Protein AF-A0A0Q5XPH2-F1 (afdb_monomer)

Radius of gyration: 16.04 Å; Cα contacts (8 Å, |Δi|>4): 115; chains: 1; bounding box: 36×25×45 Å

Solvent-accessible surface area (backbone atoms only — not comparable to full-atom values): 7011 Å² total; per-residue (Å²): 143,77,69,70,55,70,81,36,49,64,56,48,52,49,52,58,48,61,69,36,88,87,52,58,65,68,56,55,48,50,53,54,36,50,55,52,44,52,52,43,50,50,39,19,50,48,23,44,55,50,56,80,40,61,91,40,95,79,46,93,68,52,72,67,58,50,52,50,48,49,52,49,40,71,74,58,38,77,68,55,41,33,55,36,44,42,85,89,48,17,66,59,47,34,23,44,40,16,55,70,62,54,58,66,68,61,51,53,53,34,43,45,52,16,38,45,50,48,48,50,51,49,48,65,74,70,96

Foldseek 3Di:
DPPVCVLCVLVVVLLVQLVDPPDDNVVSLVVSLVVVLVVLVVLLQVLLVLLVVPVPPPRPADPVNLVVLVVCCVVPNLLVQLCLLDPPVNSSNSSSCSNVVPDPVSNSVSPSNSSSVNSVVSSVVND

pLDDT: mean 77.97, std 10.96, range [33.47, 88.69]

Nearest PDB structures (foldseek):
  1wwp-assembly1_B  TM=3.099E-01  e=4.688E+00  Thermus thermophilus HB8

Sequence (127 aa):
MSATLLFGLSEAAVIAALQNPELPRGIVLLVATAGNVCGAVATFVLGRFFLRFEARRWFPVSPENRARAEAIFRRYGQPVLLLSWLPLIGDPLTLAAGILRMPWLAFLVYVTIGKAIRYGLLVWVFG

Mean predict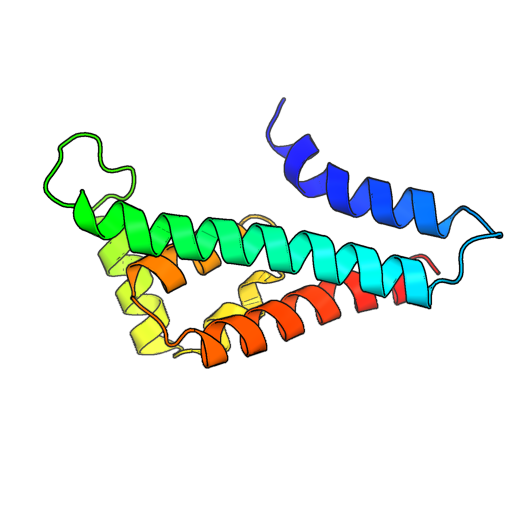ed aligned error: 7.85 Å

Secondary structure (DSSP, 8-state):
--STTHHHHHHHHHHHHHT-TTS-HHHHHHHHHHHHHHHHHHHHHHHHHHGGGTTSTT-SS-HHHHHHHHHHHHHH-GGGGGGGGSTTTHHHHHHHHHHTT--HHHHHHHHHHHHHHHHHHHHHHH-

Structure (mmCIF, N/CA/C/O backbone):
data_AF-A0A0Q5XPH2-F1
#
_entry.id   AF-A0A0Q5XPH2-F1
#
loop_
_atom_site.group_PDB
_atom_site.id
_atom_site.type_symbol
_atom_site.label_atom_id
_atom_site.label_alt_id
_atom_site.label_comp_id
_atom_site.label_asym_id
_atom_site.label_entity_id
_atom_site.label_seq_id
_atom_site.pdbx_PDB_ins_code
_atom_site.Cartn_x
_atom_site.Cartn_y
_atom_site.Cartn_z
_atom_site.occupancy
_atom_site.B_iso_or_equiv
_atom_site.auth_seq_id
_atom_site.auth_comp_id
_atom_site.auth_asym_id
_atom_site.auth_atom_id
_atom_site.pdbx_PDB_model_num
ATOM 1 N N . MET A 1 1 ? 18.816 3.239 14.017 1.00 33.47 1 MET A N 1
ATOM 2 C CA . MET A 1 1 ? 17.506 2.710 14.455 1.00 33.47 1 MET A CA 1
ATOM 3 C C . MET A 1 1 ? 16.387 3.626 13.951 1.00 33.47 1 MET A C 1
ATOM 5 O O . MET A 1 1 ? 15.934 4.461 14.711 1.00 33.47 1 MET A O 1
ATOM 9 N N . SER A 1 2 ? 15.998 3.567 12.666 1.00 38.50 2 SER A N 1
ATOM 10 C CA . SER A 1 2 ? 15.037 4.557 12.114 1.00 38.50 2 SER A CA 1
ATOM 11 C C . SER A 1 2 ? 14.041 4.023 11.073 1.00 38.50 2 SER A C 1
ATOM 13 O O . SER A 1 2 ? 13.295 4.793 10.484 1.00 38.50 2 SER A O 1
ATOM 15 N N . ALA A 1 3 ? 13.978 2.707 10.850 1.00 38.41 3 ALA A N 1
ATOM 16 C CA . ALA A 1 3 ? 12.961 2.121 9.969 1.00 38.41 3 ALA A CA 1
ATOM 17 C C . ALA A 1 3 ? 11.734 1.607 10.745 1.00 38.41 3 ALA A C 1
ATOM 19 O O . ALA A 1 3 ? 10.635 1.602 10.211 1.00 38.41 3 ALA A O 1
ATOM 20 N N . THR A 1 4 ? 11.883 1.245 12.025 1.00 43.44 4 THR A N 1
ATOM 21 C CA . THR A 1 4 ? 10.799 0.672 12.848 1.00 43.44 4 THR A CA 1
ATOM 22 C C . THR A 1 4 ? 9.759 1.703 13.301 1.00 43.44 4 THR A C 1
ATOM 24 O O . THR A 1 4 ? 8.632 1.334 13.606 1.00 43.44 4 THR A O 1
ATOM 27 N N . LEU A 1 5 ? 10.102 2.996 13.316 1.00 40.22 5 LEU A N 1
ATOM 28 C CA . LEU A 1 5 ? 9.174 4.045 13.750 1.00 40.22 5 LEU A CA 1
ATOM 29 C C . LEU A 1 5 ? 8.121 4.356 12.679 1.00 40.22 5 LEU A C 1
ATOM 31 O O . LEU A 1 5 ? 6.954 4.469 13.011 1.00 40.22 5 LEU A O 1
ATOM 35 N N . LEU A 1 6 ? 8.464 4.398 11.389 1.00 45.62 6 LEU A N 1
ATOM 36 C CA . LEU A 1 6 ? 7.483 4.716 10.336 1.00 45.62 6 LEU A CA 1
ATOM 37 C C . LEU A 1 6 ? 6.397 3.639 10.172 1.00 45.62 6 LEU A C 1
ATOM 39 O O . LEU A 1 6 ? 5.226 3.985 10.049 1.00 45.62 6 LEU A O 1
ATOM 43 N N . PHE A 1 7 ? 6.761 2.353 10.259 1.00 48.22 7 PHE A N 1
ATOM 44 C CA . PHE A 1 7 ? 5.811 1.226 10.201 1.00 48.22 7 PHE A CA 1
ATOM 45 C C . PHE A 1 7 ? 5.058 0.962 11.513 1.00 48.22 7 PHE A C 1
ATOM 47 O O . PHE A 1 7 ? 4.267 0.024 11.569 1.00 48.22 7 PHE A O 1
ATOM 54 N N . GLY A 1 8 ? 5.378 1.714 12.571 1.00 57.59 8 GLY A N 1
ATOM 55 C CA . GLY A 1 8 ? 4.730 1.624 13.875 1.00 57.59 8 GLY A CA 1
ATOM 56 C C . GLY A 1 8 ? 4.014 2.906 14.283 1.00 57.59 8 GLY A C 1
ATOM 57 O O . GLY A 1 8 ? 3.209 2.860 15.197 1.00 57.59 8 GLY A O 1
ATOM 58 N N . LEU A 1 9 ? 4.270 4.048 13.639 1.00 64.19 9 LEU A N 1
ATOM 59 C CA . LEU A 1 9 ? 3.674 5.333 14.016 1.00 64.19 9 LEU A CA 1
ATOM 60 C C . LEU A 1 9 ? 2.171 5.359 13.744 1.00 64.19 9 LEU A C 1
ATOM 62 O O . LEU A 1 9 ? 1.413 5.843 14.578 1.00 64.19 9 LEU A O 1
ATOM 66 N N . SER A 1 10 ? 1.728 4.813 12.609 1.00 68.75 10 SER A N 1
ATOM 67 C CA . SER A 1 10 ? 0.297 4.752 12.285 1.00 68.75 10 SER A CA 1
ATOM 68 C C . SER A 1 10 ? -0.435 3.741 13.173 1.00 68.75 10 SER A C 1
ATOM 70 O O . SER A 1 10 ? -1.544 3.992 13.625 1.00 68.75 10 SER A O 1
ATOM 72 N N . GLU A 1 11 ? 0.195 2.610 13.466 1.00 72.81 11 GLU A N 1
ATOM 73 C CA . GLU A 1 11 ? -0.318 1.536 14.310 1.00 72.81 11 GLU A CA 1
ATOM 74 C C . GLU A 1 11 ? -0.366 1.973 15.773 1.00 72.81 11 GLU A C 1
ATOM 76 O O . GLU A 1 11 ? -1.389 1.802 16.425 1.00 72.81 11 GLU A O 1
ATOM 81 N N . ALA A 1 12 ? 0.699 2.602 16.270 1.00 72.62 12 ALA A N 1
ATOM 82 C CA . ALA A 1 12 ? 0.769 3.157 17.614 1.00 72.62 12 ALA A CA 1
ATOM 83 C C . ALA A 1 12 ? -0.226 4.304 17.797 1.00 72.62 12 ALA A C 1
ATOM 85 O O . ALA A 1 12 ? -0.871 4.369 18.837 1.00 72.62 12 ALA A O 1
ATOM 86 N N . ALA A 1 13 ? -0.410 5.167 16.791 1.00 77.44 13 ALA A N 1
ATOM 87 C CA . ALA A 1 13 ? -1.428 6.214 16.835 1.00 77.44 13 ALA A CA 1
ATOM 88 C C . ALA A 1 13 ? -2.847 5.629 16.905 1.00 77.44 13 ALA A C 1
ATOM 90 O O . ALA A 1 13 ? -3.666 6.108 17.686 1.00 77.44 13 ALA A O 1
ATOM 91 N N . VAL A 1 14 ? -3.134 4.568 16.143 1.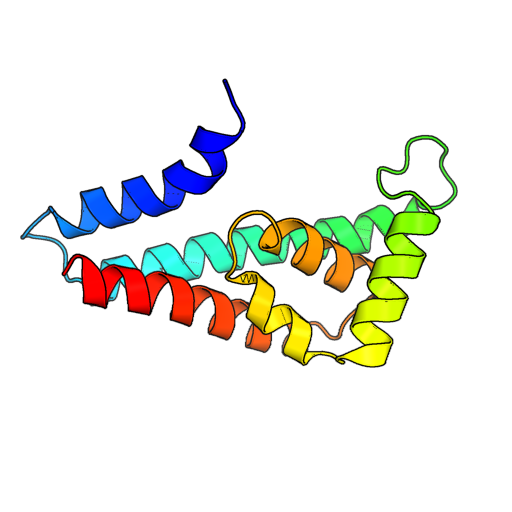00 78.00 14 VAL A N 1
ATOM 92 C CA . VAL A 1 14 ? -4.427 3.870 16.210 1.00 78.00 14 VAL A CA 1
ATOM 93 C C . VAL A 1 14 ? -4.620 3.183 17.557 1.00 78.00 14 VAL A C 1
ATOM 95 O O . VAL A 1 14 ? -5.677 3.335 18.155 1.00 78.00 14 VAL A O 1
ATOM 98 N N . ILE A 1 15 ? -3.610 2.483 18.074 1.00 77.44 15 ILE A N 1
ATOM 99 C CA . ILE A 1 15 ? -3.677 1.829 19.389 1.00 77.44 15 ILE A CA 1
ATOM 100 C C . ILE A 1 15 ? -3.878 2.870 20.501 1.00 77.44 15 ILE A C 1
ATOM 102 O O . ILE A 1 15 ? -4.740 2.687 21.354 1.00 77.44 15 ILE A O 1
ATOM 106 N N . ALA A 1 16 ? -3.162 3.997 20.464 1.00 78.94 16 ALA A N 1
ATOM 107 C CA . ALA A 1 16 ? -3.341 5.093 21.417 1.00 78.94 16 ALA A CA 1
ATOM 108 C C . ALA A 1 16 ? -4.737 5.736 21.316 1.00 78.94 16 ALA A C 1
ATOM 110 O O . ALA A 1 16 ? -5.339 6.087 22.329 1.00 78.94 16 ALA A O 1
ATOM 111 N N . ALA A 1 17 ? -5.288 5.861 20.104 1.00 78.38 17 ALA A N 1
ATOM 112 C CA . ALA A 1 17 ? -6.654 6.336 19.902 1.00 78.38 17 ALA A CA 1
ATOM 113 C C . ALA A 1 17 ? -7.703 5.331 20.411 1.00 78.38 17 ALA A C 1
ATOM 115 O O . ALA A 1 17 ? -8.722 5.749 20.950 1.00 78.38 17 ALA A O 1
ATOM 116 N N . LEU A 1 18 ? -7.449 4.022 20.299 1.00 79.69 18 LEU A N 1
ATOM 117 C CA . LEU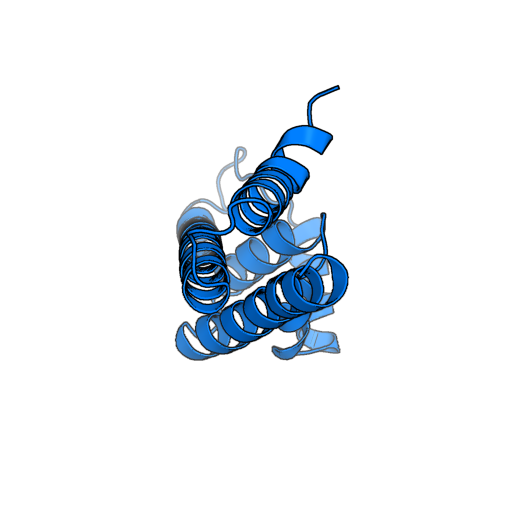 A 1 18 ? -8.321 2.973 20.846 1.00 79.69 18 LEU A CA 1
ATOM 118 C C . LEU A 1 18 ? -8.301 2.913 22.380 1.00 79.69 18 LEU A C 1
ATOM 120 O O . LEU A 1 18 ? -9.279 2.475 22.978 1.00 79.69 18 LEU A O 1
ATOM 124 N N . GLN A 1 19 ? -7.226 3.382 23.018 1.00 80.56 19 GLN A N 1
ATOM 125 C CA . GLN A 1 19 ? -7.145 3.513 24.476 1.00 80.56 19 GLN A CA 1
ATOM 126 C C . GLN A 1 19 ? -7.933 4.710 25.027 1.00 80.56 19 GLN A C 1
ATOM 128 O O . GLN A 1 19 ? -8.132 4.789 26.238 1.00 80.56 19 GLN A O 1
ATOM 133 N N . ASN A 1 20 ? -8.400 5.627 24.172 1.00 80.44 20 ASN A N 1
ATOM 134 C CA . ASN A 1 20 ? -9.267 6.726 24.588 1.00 80.44 20 ASN A CA 1
ATOM 135 C C . ASN A 1 20 ? -10.736 6.267 24.636 1.00 80.44 20 ASN A C 1
ATOM 137 O O . ASN A 1 20 ? -11.323 6.015 23.582 1.00 80.44 20 ASN A O 1
ATOM 141 N N . PRO A 1 21 ? -11.371 6.210 25.823 1.00 74.88 21 PRO A N 1
ATOM 142 C CA . PRO A 1 21 ? -12.745 5.722 25.962 1.00 74.88 21 PRO A CA 1
ATOM 143 C C . PRO A 1 21 ? -13.796 6.650 25.332 1.00 74.88 21 PRO A C 1
ATOM 145 O O . PRO A 1 21 ? -14.908 6.210 25.057 1.00 74.88 21 PRO A O 1
ATOM 148 N N . GLU A 1 22 ? -13.454 7.915 25.073 1.00 83.06 22 GLU A N 1
ATOM 149 C CA . GLU A 1 22 ? -14.352 8.896 24.448 1.00 83.06 22 GLU A CA 1
ATOM 150 C C . GLU A 1 22 ? -14.450 8.757 22.921 1.00 83.06 22 GLU A C 1
ATOM 152 O O . GLU A 1 22 ? -15.359 9.318 22.308 1.00 83.06 22 GLU A O 1
ATOM 157 N N . LEU A 1 23 ? -13.534 8.017 22.282 1.00 80.81 23 LEU A N 1
ATOM 158 C CA . LEU A 1 23 ? -13.509 7.867 20.830 1.00 80.81 23 LEU A CA 1
ATOM 159 C C . LEU A 1 23 ? -14.265 6.605 20.387 1.00 80.81 23 LEU A C 1
ATOM 161 O O . LEU A 1 23 ? -13.860 5.485 20.712 1.00 80.81 23 LEU A O 1
ATOM 165 N N . PRO A 1 24 ? -15.321 6.735 19.562 1.00 84.62 24 PRO A N 1
ATOM 166 C CA . PRO A 1 24 ? -15.977 5.578 18.975 1.00 84.62 24 PRO A CA 1
ATOM 167 C C . PRO A 1 24 ? -15.004 4.806 18.080 1.00 84.62 24 PRO A C 1
ATOM 169 O O . PRO A 1 24 ? -14.441 5.348 17.126 1.00 84.62 24 PRO A O 1
ATOM 172 N N . ARG A 1 25 ? -14.868 3.501 18.329 1.00 80.94 25 ARG A N 1
ATOM 173 C CA . ARG A 1 25 ? -13.951 2.608 17.592 1.00 80.94 25 ARG A CA 1
ATOM 174 C C . ARG A 1 25 ? -14.165 2.650 16.077 1.00 80.94 25 ARG A C 1
ATOM 176 O O . ARG A 1 25 ? -13.207 2.591 15.313 1.00 80.94 25 ARG A O 1
ATOM 183 N N . GLY A 1 26 ? -15.418 2.809 15.644 1.00 80.50 26 GLY A N 1
ATOM 184 C CA . GLY A 1 26 ? -15.767 2.954 14.230 1.00 80.50 26 GLY A CA 1
ATOM 185 C C . GLY A 1 26 ? -15.163 4.202 13.576 1.00 80.50 26 GLY A C 1
ATOM 186 O O . GLY A 1 26 ? -14.716 4.129 12.434 1.00 80.50 26 GLY A O 1
ATOM 187 N N . ILE A 1 27 ? -15.079 5.325 14.301 1.00 82.81 27 ILE A N 1
ATOM 188 C CA . ILE A 1 27 ? -14.459 6.564 13.806 1.00 82.81 27 ILE A CA 1
ATOM 189 C C . ILE A 1 27 ? -12.944 6.390 13.710 1.00 82.81 27 ILE A C 1
ATOM 191 O O . ILE A 1 27 ? -12.356 6.747 12.691 1.00 82.81 27 ILE A O 1
ATOM 195 N N . VAL A 1 28 ? -12.322 5.778 14.723 1.00 82.44 28 VAL A N 1
ATOM 196 C CA . VAL A 1 28 ? -10.882 5.477 14.709 1.00 82.44 28 VAL A CA 1
ATOM 197 C C . VAL A 1 28 ? -10.529 4.596 13.506 1.00 82.44 28 VAL A C 1
ATOM 199 O O . VAL A 1 28 ? -9.598 4.911 12.766 1.00 82.44 28 VAL A O 1
ATOM 202 N N . LEU A 1 29 ? -11.320 3.548 13.248 1.00 81.56 29 LEU A N 1
ATOM 203 C CA . LEU A 1 29 ? -11.142 2.662 12.095 1.00 81.56 29 LEU A CA 1
ATOM 204 C C . LEU A 1 29 ? -11.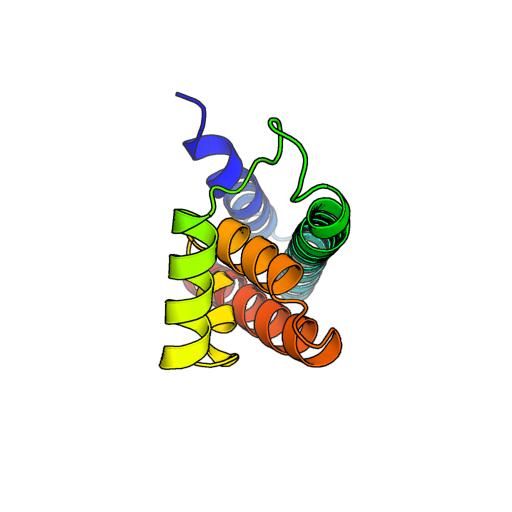281 3.408 10.760 1.00 81.56 29 LEU A C 1
ATOM 206 O O . LEU A 1 29 ? -10.452 3.227 9.864 1.00 81.56 29 LEU A O 1
ATOM 210 N N . LEU A 1 30 ? -12.315 4.244 10.623 1.00 82.69 30 LEU A N 1
ATOM 211 C CA . LEU A 1 30 ? -12.577 5.020 9.409 1.00 82.69 30 LEU A CA 1
ATOM 212 C C . LEU A 1 30 ? -11.444 5.999 9.107 1.00 82.69 30 LEU A C 1
ATOM 214 O O . LEU A 1 30 ? -10.924 6.000 7.993 1.00 82.69 30 LEU A O 1
ATOM 218 N N . VAL A 1 31 ? -11.035 6.797 10.095 1.00 82.94 31 VAL A N 1
ATOM 219 C CA . VAL A 1 31 ? -9.978 7.805 9.934 1.00 82.94 31 VAL A CA 1
ATOM 220 C C . VAL A 1 31 ? -8.638 7.138 9.631 1.00 82.94 31 VAL A C 1
ATOM 222 O O . VAL A 1 31 ? -7.942 7.559 8.705 1.00 82.94 31 VAL A O 1
ATOM 225 N N . ALA A 1 32 ? -8.299 6.058 10.342 1.00 82.19 32 ALA A N 1
ATOM 226 C CA . ALA A 1 32 ? -7.073 5.303 10.105 1.00 82.19 32 ALA A CA 1
ATOM 227 C C . ALA A 1 32 ? -7.029 4.696 8.697 1.00 82.19 32 ALA A C 1
ATOM 229 O O . ALA A 1 32 ? -6.036 4.831 7.977 1.00 82.19 32 ALA A O 1
ATOM 230 N N . THR A 1 33 ? -8.130 4.068 8.276 1.00 82.00 33 THR A N 1
ATOM 231 C CA . THR A 1 33 ? -8.240 3.479 6.938 1.00 82.00 33 THR A CA 1
ATOM 232 C C . THR A 1 33 ? -8.164 4.564 5.867 1.00 82.00 33 THR A C 1
ATOM 234 O O . THR A 1 33 ? -7.393 4.419 4.921 1.00 82.00 33 THR A O 1
ATOM 237 N N . ALA A 1 34 ? -8.886 5.677 6.032 1.00 82.75 34 ALA A N 1
ATOM 238 C CA . ALA A 1 34 ? -8.899 6.784 5.079 1.00 82.75 34 ALA A CA 1
ATOM 239 C C . ALA A 1 34 ? -7.514 7.424 4.917 1.00 82.75 34 ALA A C 1
ATOM 241 O O . ALA A 1 34 ? -7.022 7.534 3.795 1.00 82.75 34 ALA A O 1
ATOM 242 N N . GLY A 1 35 ? -6.847 7.779 6.020 1.00 82.88 35 GLY A N 1
ATOM 243 C CA . GLY A 1 35 ? -5.508 8.370 5.977 1.00 82.88 35 GLY A CA 1
ATOM 244 C C . GLY A 1 35 ? -4.494 7.455 5.289 1.00 82.88 35 GLY A C 1
ATOM 245 O O . GLY A 1 35 ? -3.701 7.896 4.455 1.00 82.88 35 GLY A O 1
ATOM 246 N N . ASN A 1 36 ? -4.570 6.152 5.561 1.00 83.25 36 ASN A N 1
ATOM 247 C CA . ASN A 1 36 ? -3.648 5.189 4.980 1.00 83.25 36 ASN A CA 1
ATOM 248 C C . ASN A 1 36 ? -3.963 4.883 3.498 1.00 83.25 36 ASN A C 1
ATOM 250 O O . ASN A 1 36 ? -3.050 4.697 2.690 1.00 83.25 36 ASN A O 1
ATOM 254 N N . VAL A 1 37 ? -5.241 4.878 3.097 1.00 85.44 37 VAL A N 1
ATOM 255 C CA . VAL A 1 37 ? -5.634 4.823 1.677 1.00 85.44 37 VAL A CA 1
ATOM 256 C C . VAL A 1 37 ? -5.126 6.062 0.940 1.00 85.44 37 VAL A C 1
ATOM 258 O O . VAL A 1 37 ? -4.531 5.912 -0.125 1.00 85.44 37 VAL A O 1
ATOM 261 N N . CYS A 1 38 ? -5.255 7.261 1.516 1.00 86.25 38 CYS A N 1
ATOM 262 C CA . CYS A 1 38 ? -4.711 8.493 0.940 1.00 86.25 38 CYS A CA 1
ATOM 263 C C . CYS A 1 38 ? -3.191 8.416 0.732 1.00 86.25 38 CYS A C 1
ATOM 265 O O . CYS A 1 38 ? -2.705 8.743 -0.351 1.00 86.25 38 CYS A O 1
ATOM 267 N N . GLY A 1 39 ? -2.444 7.920 1.725 1.00 84.31 39 GLY A N 1
ATOM 268 C CA . GLY A 1 39 ? -1.001 7.695 1.599 1.00 84.31 39 GLY A CA 1
ATOM 269 C C . GLY A 1 39 ? -0.655 6.731 0.459 1.00 84.31 39 GLY A C 1
ATOM 270 O O . GLY A 1 39 ? 0.203 7.025 -0.371 1.00 84.31 39 GLY A O 1
ATOM 271 N N . ALA A 1 40 ? -1.381 5.618 0.341 1.00 85.06 40 ALA A N 1
ATOM 272 C CA . ALA A 1 40 ? -1.167 4.671 -0.750 1.00 85.06 40 ALA A CA 1
ATOM 273 C C . ALA A 1 40 ? -1.545 5.230 -2.128 1.00 85.06 40 ALA A C 1
ATOM 275 O O . ALA A 1 40 ? -0.861 4.938 -3.109 1.00 85.06 40 ALA A O 1
ATOM 276 N N . VAL A 1 41 ? -2.601 6.044 -2.218 1.00 87.19 41 VAL A N 1
ATOM 277 C CA . VAL A 1 41 ? -2.952 6.763 -3.450 1.00 87.19 41 VAL A CA 1
ATOM 278 C C . VAL A 1 41 ? -1.822 7.710 -3.843 1.00 87.19 41 VAL A C 1
ATOM 280 O O . VAL A 1 41 ? -1.437 7.720 -5.009 1.00 87.19 41 VAL A O 1
ATOM 283 N N . ALA A 1 42 ? -1.230 8.442 -2.894 1.00 87.12 42 ALA A N 1
ATOM 284 C CA . ALA A 1 42 ? -0.072 9.289 -3.170 1.00 87.12 42 ALA A CA 1
ATOM 285 C C . ALA A 1 42 ? 1.113 8.469 -3.712 1.00 87.12 42 ALA A C 1
ATOM 287 O O . ALA A 1 42 ? 1.659 8.811 -4.760 1.00 87.12 42 ALA A O 1
ATOM 288 N 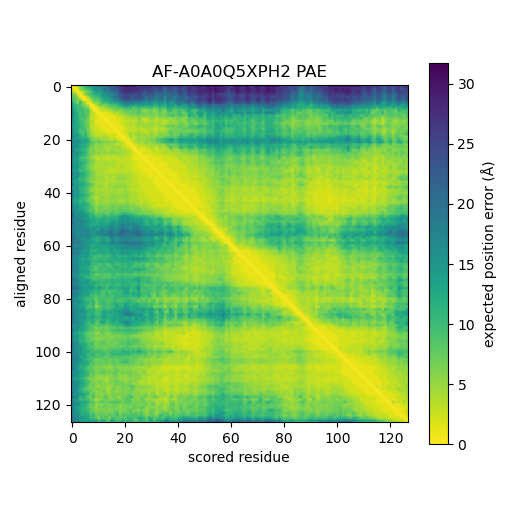N . THR A 1 43 ? 1.453 7.339 -3.084 1.00 87.50 43 THR A N 1
ATOM 289 C CA . THR A 1 43 ? 2.514 6.430 -3.560 1.00 87.50 43 THR A CA 1
ATOM 290 C C . THR A 1 43 ? 2.221 5.872 -4.954 1.00 87.50 43 THR A C 1
ATOM 292 O O . THR A 1 43 ? 3.104 5.820 -5.811 1.00 87.50 43 THR A O 1
ATOM 295 N N . PHE A 1 44 ? 0.971 5.506 -5.228 1.00 87.44 44 PHE A N 1
ATOM 296 C CA . PHE A 1 44 ? 0.540 5.045 -6.544 1.00 87.44 44 PHE A CA 1
ATOM 297 C C . PHE A 1 44 ? 0.674 6.135 -7.616 1.00 87.44 44 PHE A C 1
ATOM 299 O O . PHE A 1 44 ? 1.203 5.881 -8.702 1.00 87.44 44 PHE A O 1
ATOM 306 N N . VAL A 1 45 ? 0.240 7.364 -7.310 1.00 86.56 45 VAL A N 1
ATOM 307 C CA . VAL A 1 45 ? 0.390 8.531 -8.196 1.00 86.56 45 VAL A CA 1
ATOM 308 C C . VAL A 1 45 ? 1.869 8.786 -8.472 1.00 86.56 45 VAL A C 1
ATOM 310 O O . VAL A 1 45 ? 2.248 8.971 -9.629 1.00 86.56 45 VAL A O 1
ATOM 313 N N . LEU A 1 46 ? 2.708 8.744 -7.433 1.00 86.19 46 LEU A N 1
ATOM 314 C CA . LEU A 1 46 ? 4.154 8.907 -7.548 1.00 86.19 46 LEU A CA 1
ATOM 315 C C . LEU A 1 46 ? 4.764 7.835 -8.453 1.00 86.19 46 LEU A C 1
ATOM 317 O O . LEU A 1 46 ? 5.496 8.182 -9.374 1.00 86.19 46 LEU A O 1
ATOM 321 N N . GLY A 1 47 ? 4.410 6.559 -8.278 1.00 85.31 47 GLY A N 1
ATOM 322 C CA . GLY A 1 47 ? 4.870 5.476 -9.154 1.00 85.31 47 GLY A CA 1
ATOM 323 C C . GLY A 1 47 ? 4.481 5.700 -10.618 1.00 85.31 47 GLY A C 1
ATOM 324 O O . GLY A 1 47 ? 5.298 5.534 -11.525 1.00 85.31 47 GLY A O 1
ATOM 325 N N . ARG A 1 48 ? 3.252 6.173 -10.854 1.00 84.44 48 ARG A N 1
ATOM 326 C CA . ARG A 1 48 ? 2.755 6.494 -12.199 1.00 84.44 48 ARG A CA 1
ATOM 327 C C . ARG A 1 48 ? 3.466 7.703 -12.814 1.00 84.44 48 ARG A C 1
ATOM 329 O O . ARG A 1 48 ? 3.707 7.720 -14.021 1.00 84.44 48 ARG A O 1
ATOM 336 N N . PHE A 1 49 ? 3.793 8.709 -12.004 1.00 83.69 49 PHE A N 1
ATOM 337 C CA . PHE A 1 49 ? 4.495 9.916 -12.438 1.00 83.69 49 PHE A CA 1
ATOM 338 C C . PHE A 1 49 ? 5.978 9.647 -12.703 1.00 83.69 49 PHE A C 1
ATOM 340 O O . PHE A 1 49 ? 6.496 10.062 -13.741 1.00 83.69 49 PHE A O 1
ATOM 347 N N . PHE A 1 50 ? 6.643 8.893 -11.824 1.00 80.38 50 PHE A N 1
ATOM 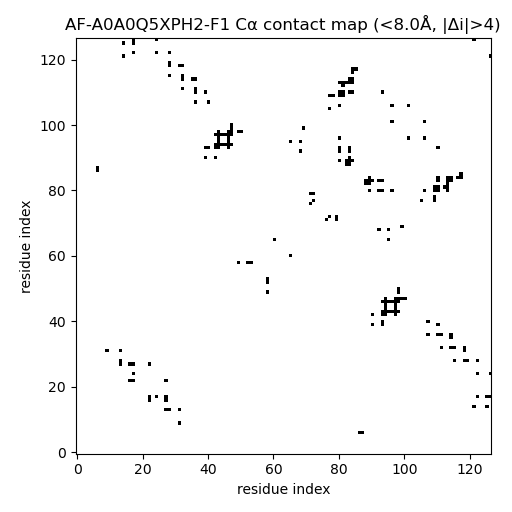348 C CA . PHE A 1 50 ? 8.051 8.536 -11.969 1.00 80.38 50 PHE A CA 1
ATOM 349 C C . PHE A 1 50 ? 8.323 7.741 -13.242 1.00 80.38 50 PHE A C 1
ATOM 351 O O . PHE A 1 50 ? 9.400 7.894 -13.810 1.00 80.38 50 PHE A O 1
ATOM 358 N N . LEU A 1 51 ? 7.344 6.996 -13.768 1.00 75.44 51 LEU A N 1
ATOM 359 C CA . LEU A 1 51 ? 7.482 6.315 -15.058 1.00 75.44 51 LEU A CA 1
ATOM 360 C C . LEU A 1 51 ? 7.904 7.238 -16.207 1.00 75.44 51 LEU A C 1
ATOM 362 O O . LEU A 1 51 ? 8.570 6.807 -17.141 1.00 75.44 51 LEU A O 1
ATOM 366 N N . ARG A 1 52 ? 7.524 8.521 -16.155 1.00 76.00 52 ARG A N 1
ATOM 367 C CA . ARG A 1 52 ? 7.920 9.517 -17.165 1.00 76.00 52 ARG A CA 1
ATOM 368 C C . ARG A 1 52 ? 9.421 9.810 -17.157 1.00 76.00 52 ARG A C 1
ATOM 370 O O . ARG A 1 52 ? 9.941 10.353 -18.125 1.00 76.00 52 ARG A O 1
ATOM 377 N N . PHE A 1 53 ? 10.106 9.454 -16.076 1.00 77.69 53 PHE A N 1
ATOM 378 C CA . PHE A 1 53 ? 11.531 9.663 -15.860 1.00 77.69 53 PHE A CA 1
ATOM 379 C C . PHE A 1 53 ? 12.324 8.353 -15.896 1.00 77.69 53 PHE A C 1
ATOM 381 O O . PHE A 1 53 ? 13.493 8.365 -15.530 1.00 77.69 53 PHE A O 1
ATOM 388 N N . GLU A 1 54 ? 11.732 7.251 -16.371 1.00 72.75 54 GLU A N 1
ATOM 389 C CA . GLU A 1 54 ? 12.385 5.934 -16.428 1.00 72.75 54 GLU A CA 1
ATOM 390 C C . GLU A 1 54 ? 13.729 5.962 -17.182 1.00 72.75 54 GLU A C 1
ATOM 392 O O . GLU A 1 54 ? 14.673 5.279 -16.800 1.00 72.75 54 GLU A O 1
ATOM 397 N N . ALA A 1 55 ? 13.868 6.818 -18.201 1.00 71.88 55 ALA A N 1
ATOM 398 C CA . ALA A 1 55 ? 15.111 6.976 -18.962 1.00 71.88 55 ALA A CA 1
ATOM 399 C C . ALA A 1 55 ? 16.224 7.759 -18.222 1.00 71.88 55 ALA A C 1
ATOM 401 O O . ALA A 1 55 ? 17.317 7.947 -18.758 1.00 71.88 55 ALA A O 1
ATOM 402 N N . ARG A 1 56 ? 15.970 8.277 -17.012 1.00 77.69 56 ARG A N 1
ATOM 403 C CA . ARG A 1 56 ? 16.939 9.067 -16.239 1.00 77.69 56 ARG A CA 1
ATOM 404 C C . ARG A 1 56 ? 17.757 8.153 -15.321 1.00 77.69 56 ARG A C 1
ATOM 406 O O . ARG A 1 56 ? 17.203 7.345 -14.590 1.00 77.69 56 ARG A O 1
ATOM 413 N N . ARG A 1 57 ? 19.077 8.371 -15.245 1.00 69.88 57 ARG A N 1
ATOM 414 C CA . ARG A 1 57 ? 19.993 7.618 -14.354 1.00 69.88 57 ARG A CA 1
ATOM 415 C C . ARG A 1 57 ? 19.669 7.702 -12.854 1.00 69.88 57 ARG A C 1
ATOM 417 O O . ARG A 1 57 ? 20.164 6.877 -12.100 1.00 69.88 57 ARG A O 1
ATOM 424 N N . TRP A 1 58 ? 18.880 8.687 -12.422 1.00 77.81 58 TRP A N 1
ATOM 425 C CA . TRP A 1 58 ? 18.458 8.844 -11.024 1.00 77.81 58 TRP A CA 1
ATOM 426 C C . TRP A 1 58 ? 17.148 8.110 -10.696 1.00 77.81 58 TRP A C 1
ATOM 428 O O . TRP A 1 58 ? 16.682 8.190 -9.562 1.00 77.81 58 TRP A O 1
ATOM 438 N N . PHE A 1 59 ? 16.527 7.432 -11.669 1.00 76.38 59 PHE A N 1
ATOM 439 C CA . PHE A 1 59 ? 15.250 6.755 -11.474 1.00 76.38 59 PHE A CA 1
ATOM 440 C C . PHE A 1 59 ? 15.350 5.713 -10.338 1.00 76.38 59 PHE A C 1
ATOM 442 O O . PHE A 1 59 ? 16.215 4.837 -10.383 1.00 76.38 59 PHE A O 1
ATOM 449 N N . PRO A 1 60 ? 14.483 5.792 -9.310 1.00 68.81 60 PRO A N 1
ATOM 450 C CA . PRO A 1 60 ? 14.664 5.047 -8.062 1.00 68.81 60 PRO A CA 1
ATOM 451 C C . PRO A 1 60 ? 14.347 3.547 -8.166 1.00 68.81 60 PRO A C 1
ATOM 453 O O . PRO A 1 60 ? 14.553 2.815 -7.200 1.00 68.81 60 PRO A O 1
ATOM 456 N N . VAL A 1 61 ? 13.835 3.069 -9.306 1.00 73.88 61 VAL A N 1
ATOM 457 C CA . VAL A 1 61 ? 13.463 1.661 -9.500 1.00 73.88 61 VAL A CA 1
ATOM 458 C C . VAL A 1 61 ? 14.367 1.026 -10.548 1.00 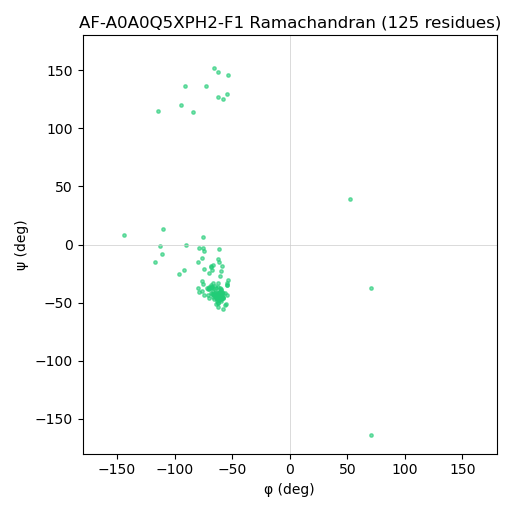73.88 61 VAL A C 1
ATOM 460 O O . VAL A 1 61 ? 14.327 1.387 -11.719 1.00 73.88 61 VAL A O 1
ATOM 463 N N . SER A 1 62 ? 15.179 0.051 -10.135 1.00 76.31 62 SER A N 1
ATOM 464 C CA . SER A 1 62 ? 16.031 -0.683 -11.071 1.00 76.31 62 SER A CA 1
ATOM 465 C C . SER A 1 62 ? 15.194 -1.519 -12.057 1.00 76.31 62 SER A C 1
ATOM 467 O O . SER A 1 62 ? 14.106 -1.994 -11.700 1.00 76.31 62 SER A O 1
ATOM 469 N N . PRO A 1 63 ? 15.705 -1.773 -13.277 1.00 77.88 63 PRO A N 1
ATOM 470 C CA . PRO A 1 63 ? 15.047 -2.650 -14.247 1.00 77.88 63 PRO A CA 1
ATOM 471 C C . PRO A 1 63 ? 14.733 -4.044 -13.683 1.00 77.88 63 PRO A C 1
ATOM 473 O O . PRO A 1 63 ? 13.685 -4.615 -13.972 1.00 77.88 63 PRO A O 1
ATOM 476 N N . GLU A 1 64 ? 15.600 -4.573 -12.818 1.00 80.00 64 GLU A N 1
ATOM 477 C CA . GLU A 1 64 ? 15.424 -5.873 -12.157 1.00 80.00 64 GLU A CA 1
ATOM 478 C C . GLU A 1 64 ? 14.244 -5.870 -11.181 1.00 80.00 64 GLU A C 1
ATOM 480 O O . GLU A 1 64 ? 13.449 -6.812 -11.161 1.00 80.00 64 GLU A O 1
ATOM 485 N N . ASN A 1 65 ? 14.087 -4.800 -10.395 1.00 78.31 65 ASN A N 1
ATOM 486 C CA . ASN A 1 65 ? 12.962 -4.657 -9.472 1.00 78.31 65 ASN A CA 1
ATOM 487 C C . ASN A 1 65 ? 11.643 -4.487 -10.227 1.00 78.31 65 ASN A C 1
ATOM 489 O O . ASN A 1 65 ? 10.629 -5.063 -9.829 1.00 78.31 65 ASN A O 1
ATOM 493 N N . ARG A 1 66 ? 11.666 -3.769 -11.355 1.00 79.94 66 ARG A N 1
ATOM 494 C CA . ARG A 1 66 ? 10.516 -3.675 -12.254 1.00 79.94 66 ARG A CA 1
ATOM 495 C C . ARG A 1 66 ? 10.157 -5.042 -12.841 1.00 79.94 66 ARG A C 1
ATOM 497 O O . ARG A 1 66 ? 9.003 -5.446 -12.749 1.00 79.94 66 ARG A O 1
ATOM 504 N N . ALA A 1 67 ? 11.130 -5.784 -13.369 1.00 83.19 67 ALA A N 1
ATOM 505 C CA . ALA A 1 67 ? 10.906 -7.117 -13.930 1.00 83.19 67 ALA A CA 1
ATOM 506 C C . ALA A 1 67 ? 10.364 -8.108 -12.885 1.00 83.19 67 ALA A C 1
ATOM 508 O O . ALA A 1 67 ? 9.478 -8.909 -13.186 1.00 83.19 67 ALA A O 1
ATOM 509 N N . ARG A 1 68 ? 10.839 -8.028 -11.634 1.00 83.00 68 ARG A N 1
ATOM 510 C CA . ARG A 1 68 ? 10.288 -8.800 -10.508 1.00 83.00 68 ARG A CA 1
ATOM 511 C C . ARG A 1 68 ? 8.841 -8.420 -10.210 1.00 83.00 68 ARG A C 1
ATOM 513 O O . ARG A 1 68 ? 8.007 -9.312 -10.076 1.00 83.00 68 ARG A O 1
ATOM 520 N N . ALA A 1 69 ? 8.532 -7.126 -10.136 1.00 82.19 69 ALA A N 1
ATOM 521 C CA . ALA A 1 69 ? 7.165 -6.657 -9.929 1.00 82.19 69 ALA A CA 1
ATOM 522 C C . ALA A 1 69 ? 6.235 -7.124 -11.062 1.00 82.19 69 ALA A C 1
ATOM 524 O O . ALA A 1 69 ? 5.170 -7.672 -10.794 1.00 82.19 69 ALA A O 1
ATOM 525 N N . GLU A 1 70 ? 6.664 -7.005 -12.320 1.00 84.19 70 GLU A N 1
ATOM 526 C CA . GLU A 1 70 ? 5.928 -7.523 -13.477 1.00 84.19 70 GLU A CA 1
ATOM 527 C C . GLU A 1 70 ? 5.713 -9.035 -1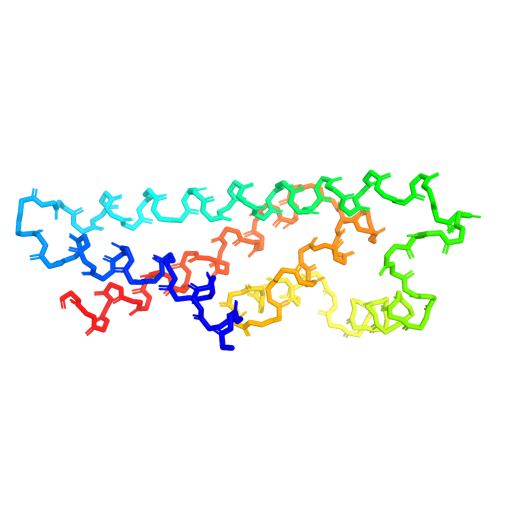3.378 1.00 84.19 70 GLU A C 1
ATOM 529 O O . GLU A 1 70 ? 4.599 -9.505 -13.589 1.00 84.19 70 GLU A O 1
ATOM 534 N N . ALA A 1 71 ? 6.734 -9.812 -13.011 1.00 86.38 71 ALA A N 1
ATOM 535 C CA . ALA A 1 71 ? 6.604 -11.258 -12.844 1.00 86.38 71 ALA A CA 1
ATOM 536 C C . ALA A 1 71 ? 5.588 -11.630 -11.751 1.00 86.38 71 ALA A C 1
ATOM 538 O O . ALA A 1 71 ? 4.785 -12.542 -11.948 1.00 86.38 71 ALA A O 1
ATOM 539 N N . ILE A 1 72 ? 5.582 -10.904 -10.629 1.00 84.94 72 ILE A N 1
ATOM 540 C CA . ILE A 1 72 ? 4.622 -11.094 -9.536 1.00 84.94 72 ILE A CA 1
ATOM 541 C C . ILE A 1 72 ? 3.201 -10.773 -10.013 1.00 84.94 72 ILE A C 1
ATOM 543 O O . ILE A 1 72 ? 2.311 -11.611 -9.875 1.00 84.94 72 ILE A O 1
ATOM 547 N N . PHE A 1 73 ? 2.983 -9.609 -10.627 1.00 84.94 73 PHE A N 1
ATOM 548 C CA . PHE A 1 73 ? 1.660 -9.208 -11.117 1.00 84.94 73 PHE A CA 1
ATOM 549 C C . PHE A 1 73 ? 1.167 -10.089 -12.272 1.00 84.94 73 PHE A C 1
ATOM 551 O O . PHE A 1 73 ? -0.026 -10.358 -12.356 1.00 84.94 73 PHE A O 1
ATOM 558 N N . ARG A 1 74 ? 2.054 -10.603 -13.136 1.00 85.81 74 ARG A N 1
ATOM 559 C CA . ARG A 1 74 ? 1.678 -11.590 -14.163 1.00 85.81 74 ARG A CA 1
ATOM 560 C C . ARG A 1 74 ? 1.298 -12.941 -13.561 1.00 85.81 74 ARG A C 1
ATOM 562 O O . ARG A 1 74 ? 0.406 -13.594 -14.086 1.00 85.81 74 ARG A O 1
ATOM 569 N N . ARG A 1 75 ? 1.982 -13.379 -12.499 1.00 86.31 75 ARG A N 1
ATOM 570 C CA . ARG A 1 75 ? 1.753 -14.692 -11.874 1.00 86.31 75 ARG A CA 1
ATOM 571 C C . ARG A 1 75 ? 0.521 -14.713 -10.970 1.00 86.31 75 ARG A C 1
ATOM 573 O O . ARG A 1 75 ? -0.199 -15.702 -10.970 1.00 86.31 75 ARG A O 1
ATOM 580 N N . TYR A 1 76 ? 0.307 -13.652 -10.195 1.00 83.31 76 TYR A N 1
ATOM 581 C CA . TYR A 1 76 ? -0.732 -13.583 -9.159 1.00 83.31 76 TYR A CA 1
ATOM 582 C C . TYR A 1 76 ? -1.875 -12.617 -9.497 1.00 83.31 76 TYR A C 1
ATOM 584 O O . TYR A 1 76 ? -2.887 -12.590 -8.799 1.00 83.31 76 TYR A O 1
ATOM 592 N N . GLY A 1 77 ? -1.738 -11.833 -10.567 1.00 85.31 77 GLY A N 1
ATOM 593 C CA . GLY A 1 77 ? -2.748 -10.878 -11.003 1.00 85.31 77 GLY A CA 1
ATOM 594 C C . GLY A 1 77 ? -2.898 -9.669 -10.078 1.00 85.31 77 GLY A C 1
ATOM 595 O O . GLY A 1 77 ? -2.067 -9.368 -9.221 1.00 85.31 77 GLY A O 1
ATOM 596 N N . GLN A 1 78 ? -4.013 -8.968 -10.265 1.00 82.31 78 GLN A N 1
ATOM 597 C CA . GLN A 1 78 ? -4.408 -7.794 -9.484 1.00 82.31 78 GLN A CA 1
ATOM 598 C C . GLN A 1 78 ? -4.646 -8.054 -7.977 1.00 82.31 78 GLN A C 1
ATOM 600 O O . GLN A 1 78 ? -4.308 -7.168 -7.188 1.00 82.31 78 GLN A O 1
ATOM 605 N N . PRO A 1 79 ? -5.141 -9.234 -7.534 1.00 83.38 79 PRO A N 1
ATOM 606 C CA . PRO A 1 79 ? -5.361 -9.518 -6.112 1.00 83.38 79 PRO A CA 1
ATOM 607 C C . PRO A 1 79 ? -4.103 -9.479 -5.243 1.00 83.38 79 PRO A C 1
ATOM 609 O O . PRO A 1 79 ? -4.215 -9.387 -4.023 1.00 83.38 79 PRO A O 1
ATOM 612 N N . VAL A 1 80 ? -2.903 -9.503 -5.835 1.00 82.12 80 VAL A N 1
ATOM 613 C CA . VAL A 1 80 ? -1.644 -9.396 -5.085 1.00 82.12 80 VAL A CA 1
ATOM 614 C C . VAL A 1 80 ? -1.547 -8.086 -4.292 1.00 82.12 80 VAL A C 1
ATOM 616 O O . VAL A 1 80 ? -0.863 -8.032 -3.276 1.00 82.12 80 VAL A O 1
ATOM 619 N N . LEU A 1 81 ? -2.286 -7.047 -4.698 1.00 82.12 81 LEU A N 1
ATOM 620 C CA . LEU A 1 81 ? -2.396 -5.794 -3.952 1.00 82.12 81 LEU A CA 1
ATOM 621 C C . LEU A 1 81 ? -3.144 -5.916 -2.637 1.00 82.12 81 LEU A C 1
ATOM 623 O O . LEU A 1 81 ? -2.950 -5.059 -1.786 1.00 82.12 81 LEU A O 1
ATOM 627 N N . LEU A 1 82 ? -3.947 -6.961 -2.429 1.00 80.44 82 LEU A N 1
ATOM 628 C CA . LEU A 1 82 ? -4.526 -7.201 -1.110 1.00 80.44 82 LEU A CA 1
ATOM 629 C C . LEU A 1 82 ? -3.403 -7.305 -0.083 1.00 80.44 82 LEU A C 1
ATOM 631 O O . LEU A 1 82 ? -3.473 -6.639 0.941 1.00 80.44 82 LEU A O 1
ATOM 635 N N . LEU A 1 83 ? -2.307 -7.997 -0.423 1.00 76.12 83 LEU A N 1
ATOM 636 C CA . LEU A 1 83 ? -1.102 -8.129 0.401 1.00 76.12 83 LEU A CA 1
ATOM 637 C C . LEU A 1 83 ? -0.395 -6.800 0.691 1.00 76.12 83 LEU A C 1
ATOM 639 O O . LEU A 1 83 ? 0.542 -6.788 1.487 1.00 76.12 83 LEU A O 1
ATOM 643 N N . SER A 1 84 ? -0.851 -5.669 0.135 1.00 75.38 84 SER A N 1
ATOM 644 C CA . SER A 1 84 ? -0.341 -4.362 0.540 1.00 75.38 84 SER A CA 1
ATOM 645 C C . SER A 1 84 ? -0.626 -4.038 2.010 1.00 75.38 84 SER A C 1
ATOM 647 O O . SER A 1 84 ? -0.112 -3.056 2.540 1.00 75.38 84 SER A O 1
ATOM 649 N N . TRP A 1 85 ? -1.488 -4.826 2.658 1.00 70.69 85 TRP A N 1
ATOM 650 C CA . TRP A 1 85 ? -1.758 -4.752 4.087 1.00 70.69 85 TRP A CA 1
ATOM 651 C C . TRP A 1 85 ? -0.560 -5.182 4.949 1.00 70.69 85 TRP A C 1
ATOM 653 O O . TRP A 1 85 ? -0.491 -4.782 6.112 1.00 70.69 85 TRP A O 1
ATOM 663 N N . LEU A 1 86 ? 0.378 -5.973 4.407 1.00 69.50 86 LEU A N 1
ATOM 664 C CA . LEU A 1 86 ? 1.545 -6.473 5.137 1.00 69.50 86 LEU A CA 1
ATOM 665 C C . LEU A 1 86 ? 2.578 -5.357 5.380 1.00 69.50 86 LEU A C 1
ATOM 667 O O . LEU A 1 86 ? 2.902 -4.600 4.456 1.00 69.50 86 LEU A O 1
ATOM 671 N N . PRO A 1 87 ? 3.148 -5.272 6.599 1.00 57.78 87 PRO A N 1
ATOM 672 C CA . PRO A 1 87 ? 4.248 -4.352 6.871 1.00 57.78 87 PRO A CA 1
ATOM 673 C C . PRO A 1 87 ? 5.460 -4.720 5.991 1.00 57.78 87 PRO A C 1
ATOM 675 O O . PRO A 1 87 ? 5.649 -5.885 5.650 1.00 57.78 87 PRO A O 1
ATOM 678 N N . LEU A 1 88 ? 6.260 -3.724 5.596 1.00 64.81 88 LEU A N 1
ATOM 679 C CA . LEU A 1 88 ? 7.365 -3.788 4.617 1.00 64.81 88 LEU A CA 1
ATOM 680 C C . LEU A 1 88 ? 6.984 -3.967 3.137 1.00 64.81 88 LEU A C 1
ATOM 682 O O . LEU A 1 88 ? 7.648 -3.387 2.282 1.00 64.81 88 LEU A O 1
ATOM 686 N N . ILE A 1 89 ? 5.959 -4.756 2.808 1.00 68.56 89 ILE A N 1
ATOM 687 C CA . ILE A 1 89 ? 5.646 -5.101 1.403 1.00 68.56 89 ILE A CA 1
ATOM 688 C C . ILE A 1 89 ? 4.631 -4.119 0.787 1.00 68.56 89 ILE A C 1
ATOM 690 O O . ILE A 1 89 ? 4.593 -3.939 -0.431 1.00 68.56 89 ILE A O 1
ATOM 694 N N . GLY A 1 90 ? 3.846 -3.431 1.624 1.00 73.12 90 GLY A N 1
ATOM 695 C CA . GLY A 1 90 ? 2.765 -2.533 1.208 1.00 73.12 90 GLY A CA 1
ATOM 696 C C . GLY A 1 90 ? 3.157 -1.377 0.294 1.00 73.12 90 GLY A C 1
ATOM 697 O O . GLY A 1 90 ? 2.604 -1.234 -0.803 1.00 73.12 90 GLY A O 1
ATOM 698 N N . ASP A 1 91 ? 4.115 -0.561 0.718 1.00 75.88 91 ASP A N 1
ATOM 699 C CA . ASP A 1 91 ? 4.508 0.630 -0.041 1.00 75.88 91 ASP A CA 1
ATOM 700 C C . ASP A 1 91 ? 5.192 0.270 -1.371 1.00 75.88 91 ASP A C 1
ATOM 702 O O . ASP A 1 91 ? 4.813 0.830 -2.404 1.00 75.88 91 ASP A O 1
ATOM 706 N N . PRO A 1 92 ? 6.098 -0.730 -1.425 1.00 80.50 92 PRO A N 1
ATOM 707 C CA . PRO A 1 92 ? 6.617 -1.229 -2.695 1.00 80.50 92 PRO A CA 1
ATOM 708 C C . PRO A 1 92 ? 5.531 -1.775 -3.630 1.00 80.50 92 PRO A C 1
ATOM 710 O O . PRO A 1 92 ? 5.596 -1.529 -4.832 1.00 80.50 92 PRO A O 1
ATOM 713 N N . LEU A 1 93 ? 4.519 -2.482 -3.111 1.00 82.19 93 LEU A N 1
ATOM 714 C CA . LEU A 1 93 ? 3.412 -3.022 -3.915 1.00 82.19 93 LEU A CA 1
ATOM 715 C C . LEU A 1 93 ? 2.539 -1.921 -4.526 1.00 82.19 93 LEU A C 1
ATOM 717 O O . LEU A 1 93 ? 2.165 -2.003 -5.696 1.00 82.19 93 LEU A O 1
ATOM 721 N N . THR A 1 94 ? 2.218 -0.889 -3.748 1.00 86.31 94 THR A N 1
ATOM 722 C CA . THR A 1 94 ? 1.403 0.248 -4.210 1.00 86.31 94 THR A CA 1
ATOM 723 C C . THR A 1 94 ? 2.164 1.125 -5.205 1.00 86.31 94 THR A C 1
ATOM 725 O O . THR A 1 94 ? 1.599 1.523 -6.227 1.00 86.31 94 THR A O 1
ATOM 728 N N . LEU A 1 95 ? 3.466 1.336 -4.984 1.00 84.31 95 LEU A N 1
ATOM 729 C CA . LEU A 1 95 ? 4.355 1.986 -5.948 1.00 84.31 95 LEU A CA 1
ATOM 730 C C . LEU A 1 95 ? 4.448 1.177 -7.248 1.00 84.31 95 LEU A C 1
ATOM 732 O O . LEU A 1 95 ? 4.271 1.730 -8.336 1.00 84.31 95 LEU A O 1
ATOM 736 N N . ALA A 1 96 ? 4.674 -0.136 -7.140 1.00 84.94 96 ALA A N 1
ATOM 737 C CA . ALA A 1 96 ? 4.727 -1.047 -8.276 1.00 84.94 96 ALA A CA 1
ATOM 738 C C . ALA A 1 96 ? 3.417 -1.029 -9.070 1.00 84.94 96 ALA A C 1
ATOM 740 O O . ALA A 1 96 ? 3.456 -0.930 -10.289 1.00 84.94 96 ALA A O 1
ATOM 741 N N . ALA A 1 97 ? 2.256 -1.029 -8.414 1.00 86.69 97 ALA A N 1
ATOM 742 C CA . ALA A 1 97 ? 0.967 -0.915 -9.095 1.00 86.69 97 ALA A CA 1
ATOM 743 C C . ALA A 1 97 ? 0.834 0.384 -9.910 1.00 86.69 97 ALA A C 1
ATOM 745 O O . ALA A 1 97 ? 0.288 0.370 -11.019 1.00 86.69 97 ALA A O 1
ATOM 746 N N . GLY A 1 98 ? 1.365 1.496 -9.387 1.00 85.75 98 GLY A N 1
ATOM 747 C CA . GLY A 1 98 ? 1.439 2.776 -10.094 1.00 85.75 98 GLY A CA 1
ATOM 748 C C . GLY A 1 98 ? 2.350 2.709 -11.319 1.00 85.75 98 GLY A C 1
ATOM 749 O O . GLY A 1 98 ? 1.967 3.150 -12.407 1.00 85.75 98 GLY A O 1
ATOM 750 N N . ILE A 1 99 ? 3.522 2.087 -11.160 1.00 84.62 99 ILE A N 1
ATOM 751 C CA . ILE A 1 99 ? 4.500 1.862 -12.233 1.00 84.62 99 ILE A CA 1
ATOM 752 C C . ILE A 1 99 ? 3.908 0.957 -13.328 1.00 84.62 99 ILE A C 1
ATOM 754 O O . ILE A 1 99 ? 3.971 1.250 -14.517 1.00 84.62 99 ILE A O 1
ATOM 758 N N . LEU A 1 100 ? 3.214 -0.110 -12.948 1.00 85.00 100 LEU A N 1
ATOM 759 C CA . LEU A 1 100 ? 2.567 -1.030 -13.885 1.00 85.00 100 LEU A CA 1
ATOM 760 C C . LEU A 1 100 ? 1.280 -0.468 -14.510 1.00 85.00 100 LEU A C 1
ATOM 762 O O . LEU A 1 100 ? 0.590 -1.176 -15.240 1.00 85.00 100 LEU A O 1
ATOM 766 N N . ARG A 1 101 ? 0.955 0.809 -14.252 1.00 83.81 101 ARG A N 1
ATOM 767 C CA . ARG A 1 101 ? -0.224 1.519 -14.772 1.00 83.81 101 ARG A CA 1
ATOM 768 C C . ARG A 1 101 ? -1.533 0.776 -14.522 1.00 83.81 101 ARG A C 1
ATOM 770 O O . ARG A 1 101 ? -2.433 0.807 -15.364 1.00 83.81 101 ARG A O 1
ATOM 777 N N . MET A 1 102 ? -1.669 0.163 -13.351 1.00 85.94 102 MET A N 1
ATOM 778 C CA . MET A 1 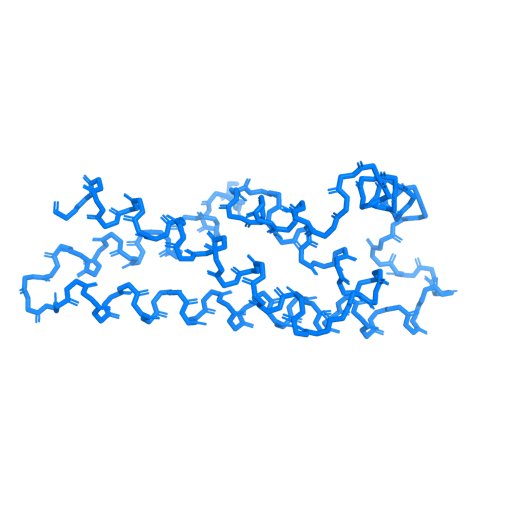102 ? -2.897 -0.529 -12.984 1.00 85.94 102 MET A CA 1
ATOM 779 C C . MET A 1 102 ? -4.130 0.396 -13.127 1.00 85.94 102 MET A C 1
ATOM 781 O O . MET A 1 102 ? -4.021 1.615 -12.908 1.00 85.94 102 MET A O 1
ATOM 785 N N . PRO A 1 103 ? -5.307 -0.143 -13.507 1.00 88.69 103 PRO A N 1
ATOM 786 C CA . PRO A 1 103 ? -6.549 0.620 -13.495 1.00 88.69 103 PRO A CA 1
ATOM 787 C C . PRO A 1 103 ? -6.816 1.228 -12.113 1.00 88.69 103 PRO A C 1
ATOM 789 O O . PRO A 1 103 ? -6.788 0.521 -11.107 1.00 88.69 103 PRO A O 1
ATOM 792 N N . TRP A 1 104 ? -7.099 2.533 -12.074 1.00 85.88 104 TRP A N 1
ATOM 793 C CA . TRP A 1 104 ? -7.306 3.294 -10.833 1.00 85.88 104 TRP A CA 1
ATOM 794 C C . TRP A 1 104 ? -8.376 2.686 -9.929 1.00 85.88 104 TRP A C 1
ATOM 796 O O . TRP A 1 104 ? -8.172 2.576 -8.724 1.00 85.88 104 TRP A O 1
ATOM 806 N N . LEU A 1 105 ? -9.497 2.258 -10.517 1.00 86.75 105 LEU A N 1
ATOM 807 C CA . LEU A 1 105 ? -10.606 1.685 -9.762 1.00 86.75 105 LEU A CA 1
ATOM 808 C C . LEU A 1 105 ? -10.214 0.354 -9.110 1.00 86.75 105 LEU A C 1
ATOM 810 O O . LEU A 1 105 ? -10.485 0.145 -7.933 1.00 86.75 105 LEU A O 1
ATOM 814 N N . ALA A 1 106 ? -9.516 -0.512 -9.851 1.00 86.88 106 ALA A N 1
ATOM 815 C CA . ALA A 1 106 ? -9.038 -1.783 -9.320 1.00 86.88 106 ALA A CA 1
ATOM 816 C C . ALA A 1 106 ? -8.042 -1.554 -8.174 1.00 86.88 106 ALA A C 1
ATOM 818 O O . ALA A 1 106 ? -8.189 -2.142 -7.106 1.00 86.88 106 ALA A O 1
ATOM 819 N N . PHE A 1 107 ? -7.082 -0.642 -8.360 1.00 88.62 107 PHE A N 1
ATOM 820 C CA . PHE A 1 107 ? -6.143 -0.258 -7.307 1.00 88.62 107 PHE A CA 1
ATOM 821 C C . PHE A 1 107 ? -6.865 0.208 -6.037 1.00 88.62 107 PHE A C 1
ATOM 823 O O . PHE A 1 107 ? -6.584 -0.309 -4.957 1.00 88.62 107 PHE A O 1
ATOM 830 N N . LEU A 1 108 ? -7.814 1.142 -6.172 1.00 87.50 108 LEU A N 1
ATOM 831 C CA . LEU A 1 108 ? -8.550 1.707 -5.043 1.00 87.50 108 LEU A CA 1
ATOM 832 C C . LEU A 1 108 ? -9.322 0.627 -4.276 1.00 87.50 108 LEU A C 1
ATOM 834 O O . LEU A 1 108 ? -9.282 0.603 -3.048 1.00 87.50 108 LEU A O 1
ATOM 838 N N . VAL A 1 109 ? -9.982 -0.292 -4.984 1.00 88.38 109 VAL A N 1
ATOM 839 C CA . VAL A 1 109 ? -10.721 -1.401 -4.366 1.00 88.38 109 VAL A CA 1
ATOM 840 C C . VAL A 1 109 ? -9.775 -2.309 -3.581 1.00 88.38 109 VAL A C 1
ATOM 842 O O . VAL A 1 109 ? -9.980 -2.515 -2.385 1.00 88.38 109 VAL A O 1
ATOM 845 N N . TYR A 1 110 ? -8.703 -2.806 -4.205 1.00 88.12 110 TYR A N 1
ATOM 846 C CA . TYR A 1 110 ? -7.792 -3.740 -3.540 1.00 88.12 110 TYR A CA 1
ATOM 847 C C . TYR A 1 110 ? -7.051 -3.107 -2.359 1.00 88.12 110 TYR A C 1
ATOM 849 O O . TYR A 1 110 ? -6.942 -3.730 -1.303 1.00 88.12 110 TYR A O 1
ATOM 857 N N . VAL A 1 111 ? -6.585 -1.863 -2.497 1.00 85.94 111 VAL A N 1
ATOM 858 C CA . VAL A 1 111 ? -5.852 -1.185 -1.420 1.00 85.94 111 VAL A CA 1
ATOM 859 C C . VAL A 1 111 ? -6.763 -0.836 -0.244 1.00 85.94 111 VAL A C 1
ATOM 861 O O . VAL A 1 111 ? -6.348 -0.960 0.909 1.00 85.94 111 VAL A O 1
ATOM 864 N N . THR A 1 112 ? -8.014 -0.451 -0.518 1.00 85.69 112 THR A N 1
ATOM 865 C CA . THR A 1 112 ? -9.000 -0.153 0.528 1.00 85.69 112 THR A CA 1
ATOM 866 C C . THR A 1 112 ? -9.345 -1.415 1.301 1.00 85.69 112 THR A C 1
ATOM 868 O O . THR A 1 112 ? -9.291 -1.398 2.528 1.00 85.69 112 THR A O 1
ATOM 871 N N . ILE A 1 113 ? -9.609 -2.528 0.607 1.00 86.06 113 ILE A N 1
ATOM 872 C CA . ILE A 1 113 ? -9.879 -3.821 1.251 1.00 86.06 113 ILE A CA 1
ATOM 873 C C . ILE A 1 113 ? -8.680 -4.255 2.102 1.00 86.06 113 ILE A C 1
ATOM 875 O O . ILE A 1 113 ? -8.851 -4.574 3.276 1.00 86.06 113 ILE A O 1
ATOM 879 N N . GLY A 1 114 ? -7.461 -4.213 1.555 1.00 84.88 114 GLY A N 1
ATOM 880 C CA . GLY A 1 114 ? -6.257 -4.597 2.295 1.00 84.88 114 GLY A CA 1
ATOM 881 C C . GLY A 1 114 ? -6.060 -3.770 3.571 1.00 84.88 114 GLY A C 1
ATOM 882 O O . GLY A 1 114 ? -5.817 -4.319 4.647 1.00 84.88 114 GLY A O 1
ATOM 883 N N . LYS A 1 115 ? -6.213 -2.443 3.493 1.00 81.62 115 LYS A N 1
ATOM 884 C CA . LYS A 1 115 ? -6.038 -1.560 4.657 1.00 81.62 115 LYS A CA 1
ATOM 885 C C . LYS A 1 115 ? -7.174 -1.686 5.672 1.00 81.62 115 LYS A C 1
ATOM 887 O O . LYS A 1 115 ? -6.897 -1.691 6.869 1.00 81.62 115 LYS A O 1
ATOM 892 N N . ALA A 1 116 ? -8.412 -1.870 5.215 1.00 81.56 116 ALA A N 1
ATOM 893 C CA . ALA A 1 116 ? -9.546 -2.147 6.090 1.00 81.56 116 ALA A CA 1
ATOM 894 C C . ALA A 1 116 ? -9.347 -3.456 6.873 1.00 81.56 116 ALA A C 1
ATOM 896 O O . ALA A 1 116 ? -9.607 -3.485 8.072 1.00 81.56 116 ALA A O 1
ATOM 897 N N . ILE A 1 117 ? -8.809 -4.508 6.239 1.00 83.38 117 ILE A N 1
ATOM 898 C CA . ILE A 1 117 ? -8.467 -5.768 6.921 1.00 83.38 117 ILE A CA 1
ATOM 899 C C . ILE A 1 117 ? -7.417 -5.530 8.015 1.00 83.38 117 ILE A C 1
ATOM 901 O O . ILE A 1 117 ? -7.613 -5.971 9.147 1.00 83.38 117 ILE A O 1
ATOM 905 N N . ARG A 1 118 ? -6.329 -4.798 7.719 1.00 78.69 118 ARG A N 1
ATOM 906 C CA . ARG A 1 118 ? -5.264 -4.500 8.701 1.00 78.69 118 ARG A CA 1
ATOM 907 C C . ARG A 1 118 ? -5.821 -3.820 9.949 1.00 78.69 118 ARG A C 1
ATOM 909 O O . ARG A 1 118 ? -5.552 -4.266 11.061 1.00 78.69 118 ARG A O 1
ATOM 916 N N . TYR A 1 119 ? -6.584 -2.744 9.773 1.00 75.75 119 TYR A N 1
ATOM 917 C CA . TYR A 1 119 ? -7.106 -1.997 10.914 1.00 75.75 119 TYR A CA 1
ATOM 918 C C . TYR A 1 119 ? -8.281 -2.699 11.593 1.00 75.75 119 TYR A C 1
ATOM 920 O O . TYR A 1 119 ? -8.401 -2.607 12.810 1.00 75.75 119 TYR A O 1
ATOM 928 N N . GLY A 1 120 ? -9.095 -3.457 10.854 1.00 75.12 120 GLY A N 1
ATOM 929 C CA . GLY A 1 120 ? -10.136 -4.305 11.433 1.00 75.12 120 GLY A CA 1
ATOM 930 C C . GLY A 1 120 ? -9.555 -5.347 12.389 1.00 75.12 120 GLY A C 1
ATOM 931 O O . GLY A 1 120 ? -10.064 -5.512 13.494 1.00 75.12 120 GLY A O 1
ATOM 932 N N . LEU A 1 121 ? -8.434 -5.976 12.016 1.00 78.31 121 LEU A N 1
ATOM 933 C CA . LEU A 1 121 ? -7.699 -6.882 12.904 1.00 78.31 121 LEU A CA 1
ATOM 934 C C . LEU A 1 121 ? -7.149 -6.158 14.137 1.00 78.31 121 LEU A C 1
ATOM 936 O O . LEU A 1 121 ? -7.266 -6.680 15.239 1.00 78.31 121 LEU A O 1
ATOM 940 N N . LEU A 1 122 ? -6.593 -4.952 13.985 1.00 74.25 122 LEU A N 1
ATOM 941 C CA . LEU A 1 122 ? -6.110 -4.173 15.133 1.00 74.25 122 LEU A CA 1
ATOM 942 C C . LEU A 1 122 ? -7.240 -3.817 16.105 1.00 74.25 122 LEU A C 1
ATOM 944 O O . LEU A 1 122 ? -7.072 -3.980 17.308 1.00 74.25 122 LEU A O 1
ATOM 948 N N . VAL A 1 123 ? -8.397 -3.385 15.603 1.00 76.19 123 VAL A N 1
ATOM 949 C CA . VAL A 1 123 ? -9.568 -3.104 16.447 1.00 76.19 123 VAL A CA 1
ATOM 950 C C . VAL A 1 123 ? -10.089 -4.373 17.122 1.00 76.19 123 VAL A C 1
ATOM 952 O O . VAL A 1 123 ? -10.522 -4.302 18.262 1.00 76.19 123 VAL A O 1
ATOM 955 N N . TRP A 1 124 ? -10.041 -5.529 16.456 1.00 75.75 124 TRP A N 1
ATOM 956 C CA . TRP A 1 124 ? -10.458 -6.797 17.060 1.00 75.75 124 TRP A CA 1
ATOM 957 C C . TRP A 1 124 ? -9.499 -7.288 18.155 1.00 75.75 124 TRP A C 1
ATOM 959 O O . TRP A 1 124 ? -9.949 -7.835 19.153 1.00 75.75 124 TRP A O 1
ATOM 969 N N . VAL A 1 125 ? -8.187 -7.094 17.980 1.00 76.38 125 VAL A N 1
ATOM 970 C CA . VAL A 1 125 ? -7.170 -7.541 18.951 1.00 76.38 125 VAL A CA 1
ATOM 971 C C . VAL A 1 125 ? -7.040 -6.589 20.145 1.00 76.38 125 VAL A C 1
ATOM 973 O O . VAL A 1 125 ? -6.790 -7.047 21.256 1.00 76.38 125 VAL A O 1
ATOM 976 N N . PHE A 1 126 ? -7.157 -5.276 19.920 1.00 67.81 126 PHE A N 1
ATOM 977 C CA . PHE A 1 126 ? -6.871 -4.239 20.925 1.00 67.81 126 PHE A CA 1
ATOM 978 C C . PHE A 1 126 ? -8.105 -3.455 21.398 1.00 67.81 126 PHE A C 1
ATOM 980 O O . PHE A 1 126 ? -7.964 -2.548 22.219 1.00 67.81 126 PHE A O 1
ATOM 987 N N . GLY A 1 127 ? -9.286 -3.750 20.854 1.00 59.94 127 GLY A N 1
ATOM 988 C CA . GLY A 1 127 ? -10.568 -3.171 21.265 1.00 59.94 127 GLY A CA 1
ATOM 989 C C . GLY A 1 127 ? -11.313 -4.040 22.265 1.00 59.94 127 GLY A C 1
ATOM 990 O O . GLY A 1 127 ? -11.101 -5.264 22.292 1.00 59.94 127 GLY A O 1
#